Protein AF-A0A1S8TIE2-F1 (afdb_monomer)

Radius of gyration: 13.93 Å; Cα contacts (8 Å, |Δi|>4): 101; chains: 1; bounding box: 27×33×37 Å

Mean predicted aligned error: 7.01 Å

Solvent-accessible surface area (backbone atoms only — not comparable to full-atom values): 3384 Å² total; per-residue (Å²): 132,84,76,78,71,76,76,50,71,79,43,79,58,100,58,36,40,30,44,46,76,48,78,43,80,54,92,57,32,43,32,40,39,34,39,35,36,35,62,93,70,78,40,76,45,78,48,79,47,77,42,74,48,83,127

pLDDT: mean 84.55, std 14.4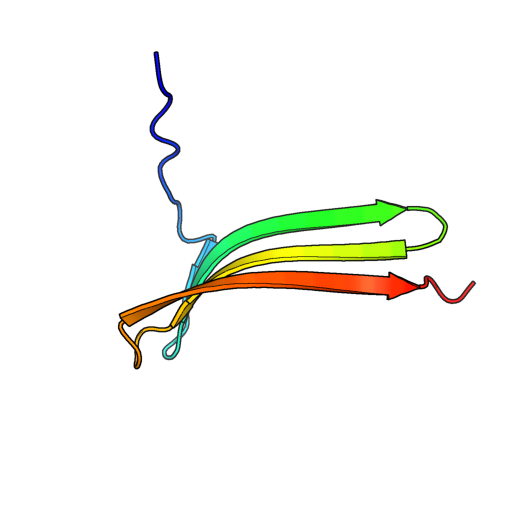, range [38.0, 94.88]

Nearest PDB structures (foldseek):
  6iwd-assembly1_A-2  TM=6.413E-01  e=7.859E-02  Homo sapiens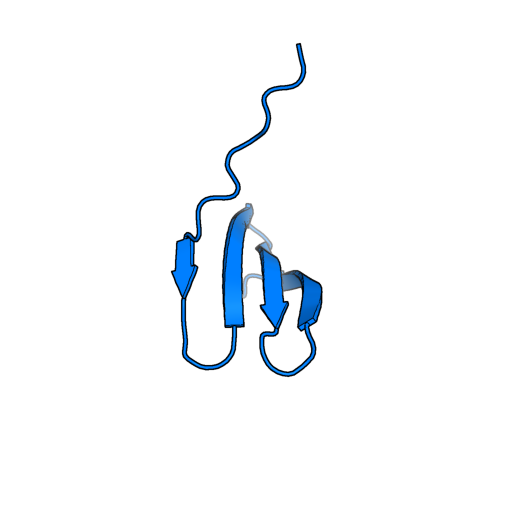
  1lar-assembly2_B  TM=7.579E-01  e=2.430E-01  Homo sapiens
  6kr4-assembly4_D  TM=7.486E-01  e=2.736E-01  Homo sapiens
  8gxe-assembly1_A  TM=6.136E-01  e=1.701E-01  Homo sapiens
  6kr4-assembly3_C  TM=7.323E-01  e=4.400E-01  Homo sapiens

Sequence (55 aa):
MAKQTETEIIKETSYCKIYSQVRIEDYYYYGCIERIEVKSKQREKIIVTLQEALM

Foldseek 3Di:
DDPPPPQDFPDDDPFKTWRDWDWDDDPFKTKIWTWMQGPVVRDIDIDIDIDTDDD

Secondary structure (DSSP, 8-state):
---------SEE-SSEEEEEEEEEE-SSEEEEEEEEEEGGGTEEEEEEEEEE---

Structure (mmCIF, N/CA/C/O backbone):
data_AF-A0A1S8TIE2-F1
#
_entry.id   AF-A0A1S8TIE2-F1
#
loop_
_atom_site.group_PDB
_atom_site.id
_atom_site.type_symbol
_atom_site.label_atom_id
_atom_site.label_alt_id
_atom_site.label_comp_id
_atom_site.label_asym_id
_atom_site.label_entity_id
_atom_site.label_seq_id
_atom_site.pdbx_PDB_ins_code
_atom_site.Cartn_x
_atom_site.Cartn_y
_atom_site.Cartn_z
_atom_site.occupancy
_atom_site.B_iso_or_equiv
_atom_site.auth_seq_id
_atom_site.auth_comp_id
_atom_site.auth_asym_id
_atom_site.auth_atom_id
_atom_site.pdbx_PDB_model_num
ATOM 1 N N . MET A 1 1 ? 11.506 25.291 8.631 1.00 38.00 1 MET A N 1
ATOM 2 C CA . MET A 1 1 ? 10.051 25.145 8.861 1.00 38.00 1 MET A CA 1
ATOM 3 C C . MET A 1 1 ? 9.649 23.782 8.332 1.00 38.00 1 MET A C 1
ATOM 5 O O . MET A 1 1 ? 9.702 23.581 7.126 1.00 38.00 1 MET A O 1
ATOM 9 N N . ALA A 1 2 ? 9.382 22.818 9.214 1.00 44.41 2 ALA A N 1
ATOM 10 C CA . ALA A 1 2 ? 8.954 21.492 8.787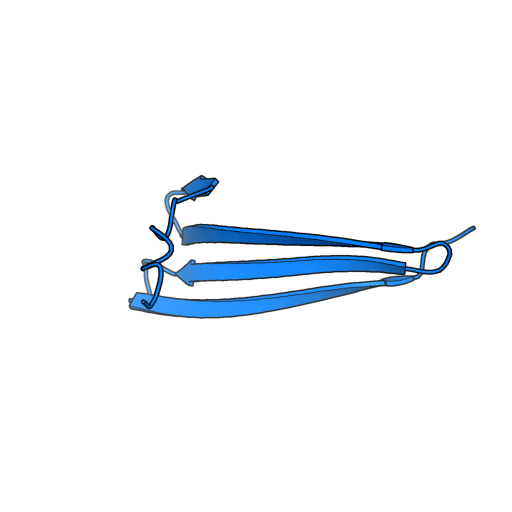 1.00 44.41 2 ALA A CA 1
ATOM 11 C C . ALA A 1 2 ? 7.544 21.624 8.200 1.00 44.41 2 ALA A C 1
ATOM 13 O O . ALA A 1 2 ? 6.604 21.924 8.932 1.00 44.41 2 ALA A O 1
ATOM 14 N N . LYS A 1 3 ? 7.402 21.455 6.881 1.00 46.03 3 LYS A N 1
ATOM 15 C CA . LYS A 1 3 ? 6.092 21.194 6.286 1.00 46.03 3 LYS A CA 1
ATOM 16 C C . LYS A 1 3 ? 5.620 19.884 6.908 1.00 46.03 3 LYS A C 1
ATOM 18 O O . LYS A 1 3 ? 6.135 18.826 6.550 1.00 46.03 3 LYS A O 1
ATOM 23 N N . GLN A 1 4 ? 4.702 19.963 7.870 1.00 49.62 4 GLN A N 1
ATOM 24 C CA . GLN A 1 4 ? 3.852 18.833 8.214 1.00 49.62 4 GLN A CA 1
ATOM 25 C C . GLN A 1 4 ? 3.148 18.476 6.913 1.00 49.62 4 GLN A C 1
ATOM 27 O O . GLN A 1 4 ? 2.276 19.200 6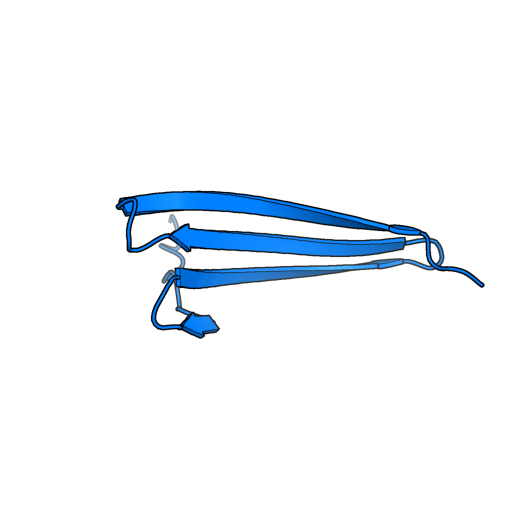.444 1.00 49.62 4 GLN A O 1
ATOM 32 N N . THR A 1 5 ? 3.670 17.458 6.239 1.00 55.88 5 THR A N 1
ATOM 33 C CA . THR A 1 5 ? 3.066 16.921 5.032 1.00 55.88 5 THR A CA 1
ATOM 34 C C . THR A 1 5 ? 1.808 16.250 5.542 1.00 55.88 5 THR A C 1
ATOM 36 O O . THR A 1 5 ? 1.873 15.180 6.153 1.00 55.88 5 THR A O 1
ATOM 39 N N . GLU A 1 6 ? 0.693 16.972 5.426 1.00 52.44 6 GLU A N 1
ATOM 40 C CA . GLU A 1 6 ? -0.642 16.438 5.638 1.00 52.44 6 GLU A CA 1
ATOM 41 C C . GLU A 1 6 ? -0.674 15.071 4.973 1.00 52.44 6 GLU A C 1
ATOM 43 O O . GLU A 1 6 ? -0.376 14.918 3.788 1.00 52.44 6 GLU A O 1
ATOM 48 N N . THR A 1 7 ? -0.863 14.052 5.803 1.00 67.88 7 THR A N 1
ATOM 49 C CA . THR A 1 7 ? -0.767 12.666 5.376 1.00 67.88 7 THR A CA 1
ATOM 50 C C . THR A 1 7 ? -2.093 12.323 4.709 1.00 67.88 7 THR A C 1
ATOM 52 O O . THR A 1 7 ? -2.953 11.678 5.303 1.00 67.88 7 THR A O 1
ATOM 55 N N . GLU A 1 8 ? -2.303 12.877 3.517 1.00 81.88 8 GLU A N 1
ATOM 56 C CA . GLU A 1 8 ? -3.519 12.693 2.737 1.00 81.88 8 GLU A CA 1
ATOM 57 C C . GLU A 1 8 ? -3.712 11.202 2.443 1.00 81.88 8 GLU A C 1
ATOM 59 O O . GLU A 1 8 ? -2.783 10.489 2.062 1.00 81.88 8 GLU A O 1
ATOM 64 N N . ILE A 1 9 ? -4.922 10.697 2.670 1.00 88.19 9 ILE A N 1
ATOM 65 C CA . ILE A 1 9 ? -5.247 9.304 2.378 1.00 88.19 9 ILE A CA 1
ATOM 66 C C . ILE A 1 9 ? -5.544 9.211 0.882 1.00 88.19 9 ILE A C 1
ATOM 68 O O . ILE A 1 9 ? -6.621 9.592 0.435 1.00 88.19 9 ILE A O 1
ATOM 72 N N . ILE A 1 10 ? -4.604 8.667 0.112 1.00 91.31 10 ILE A N 1
ATOM 73 C CA . ILE A 1 10 ? -4.768 8.479 -1.337 1.00 91.31 10 ILE A CA 1
ATOM 74 C C . ILE A 1 10 ? -5.722 7.327 -1.676 1.00 91.31 10 ILE A C 1
ATOM 76 O O . ILE A 1 10 ? -6.299 7.286 -2.761 1.00 91.31 10 ILE A O 1
ATOM 80 N N . LYS A 1 11 ? -5.884 6.360 -0.762 1.00 91.50 11 LYS A N 1
ATOM 81 C CA . LYS A 1 11 ? -6.841 5.258 -0.910 1.00 91.50 11 LYS A CA 1
ATOM 82 C C . LYS A 1 11 ? -7.224 4.676 0.441 1.00 91.50 11 LYS A C 1
ATOM 84 O O . LYS A 1 11 ? -6.362 4.359 1.256 1.00 91.50 11 LYS A O 1
ATOM 89 N N . GLU A 1 12 ? -8.514 4.443 0.645 1.00 94.19 12 GLU A N 1
ATOM 90 C CA . GLU A 1 12 ? -9.033 3.786 1.841 1.00 94.19 12 GLU A CA 1
ATOM 91 C C . GLU A 1 12 ? -9.871 2.563 1.476 1.00 94.19 12 GLU A C 1
ATOM 93 O O . GLU A 1 12 ? -10.673 2.578 0.545 1.00 94.19 12 GLU A O 1
ATOM 98 N N . THR A 1 13 ? -9.677 1.484 2.227 1.00 94.19 13 THR A N 1
ATOM 99 C CA . THR A 1 13 ? -10.495 0.271 2.158 1.00 94.19 13 THR A CA 1
ATOM 100 C C . THR A 1 13 ? -10.999 -0.088 3.554 1.00 94.19 13 THR A C 1
ATOM 102 O O . THR A 1 13 ? -10.625 0.533 4.553 1.00 94.19 13 THR A O 1
ATOM 105 N N . SER A 1 14 ? -11.821 -1.130 3.670 1.00 94.88 14 SER A N 1
ATOM 106 C CA . SER A 1 14 ? -12.209 -1.686 4.973 1.00 94.88 14 SER A CA 1
ATOM 107 C C . SER A 1 14 ? -11.016 -2.216 5.786 1.00 94.88 14 SER A C 1
ATOM 109 O O . SER A 1 14 ? -11.092 -2.253 7.012 1.00 94.88 14 SER A O 1
ATOM 111 N N . TYR A 1 15 ? -9.901 -2.573 5.138 1.00 93.81 15 TYR A N 1
ATOM 112 C CA . TYR A 1 15 ? -8.746 -3.212 5.780 1.00 93.81 15 TYR A CA 1
ATOM 113 C C . TYR A 1 15 ? -7.589 -2.255 6.070 1.00 93.81 15 TYR A C 1
ATOM 115 O O . TYR A 1 15 ? -6.917 -2.388 7.097 1.00 93.81 15 TYR A O 1
ATOM 123 N N . CYS A 1 16 ? -7.338 -1.304 5.173 1.00 93.81 16 CYS A N 1
ATOM 124 C CA . CYS A 1 16 ? -6.177 -0.427 5.253 1.00 93.81 16 CYS A CA 1
ATOM 125 C C . CYS A 1 16 ? -6.445 0.984 4.725 1.00 93.81 16 CYS A C 1
ATOM 127 O O . CYS A 1 16 ? -7.393 1.216 3.971 1.00 93.81 16 CYS A O 1
ATOM 129 N N . LYS A 1 17 ? -5.575 1.910 5.127 1.00 94.69 17 LYS A N 1
ATOM 130 C CA . LYS A 1 17 ? -5.430 3.249 4.551 1.00 94.69 17 LYS A CA 1
ATOM 131 C C . LYS A 1 17 ? -4.067 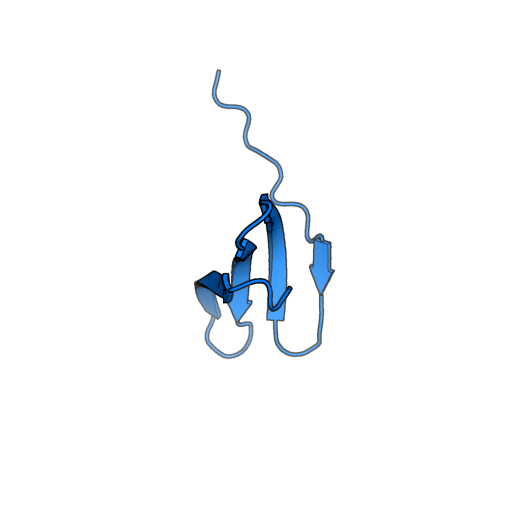3.336 3.881 1.00 94.69 17 LYS A C 1
ATOM 133 O O . LYS A 1 17 ? -3.077 2.912 4.470 1.00 94.69 17 LYS A O 1
ATOM 138 N N . ILE A 1 18 ? -4.021 3.862 2.667 1.00 93.19 18 ILE A N 1
ATOM 139 C CA . ILE A 1 18 ? -2.788 4.151 1.939 1.00 93.19 18 ILE A CA 1
ATOM 140 C C . ILE A 1 18 ? -2.594 5.662 1.960 1.00 93.19 18 ILE A C 1
ATOM 142 O O . ILE A 1 18 ? -3.503 6.409 1.602 1.00 93.19 18 ILE A O 1
ATOM 146 N N . TYR A 1 19 ? -1.414 6.087 2.390 1.00 90.06 19 TYR A N 1
ATOM 147 C CA . TYR A 1 19 ? -1.066 7.486 2.633 1.00 90.06 19 TYR A CA 1
ATOM 148 C C . TYR A 1 19 ? -0.187 8.093 1.547 1.00 90.06 19 TYR A C 1
ATOM 150 O O . TYR A 1 19 ? -0.213 9.289 1.295 1.00 90.06 19 TYR A O 1
ATOM 158 N N . SER A 1 20 ? 0.644 7.275 0.919 1.00 85.50 20 SER A N 1
ATOM 159 C CA . SER A 1 20 ? 1.512 7.719 -0.159 1.00 85.50 20 SER A CA 1
ATOM 160 C C . SER A 1 20 ? 1.814 6.553 -1.077 1.00 85.50 20 SER A C 1
ATOM 162 O O . SER A 1 20 ? 1.869 5.404 -0.635 1.00 85.50 20 SER A O 1
ATOM 164 N N . GLN A 1 21 ? 2.000 6.872 -2.352 1.00 85.88 21 GLN A N 1
ATOM 165 C CA . GLN A 1 21 ? 2.453 5.953 -3.381 1.00 85.88 21 GLN A CA 1
ATOM 166 C C . GLN A 1 21 ? 3.456 6.709 -4.252 1.00 85.88 21 GLN A C 1
ATOM 168 O O . GLN A 1 21 ? 3.106 7.706 -4.880 1.00 85.88 21 GLN A O 1
ATOM 173 N N . VAL A 1 22 ? 4.701 6.247 -4.275 1.00 87.62 22 VAL A N 1
ATOM 174 C CA . VAL A 1 22 ? 5.734 6.732 -5.195 1.00 87.62 22 VAL A CA 1
ATOM 175 C C . VAL A 1 22 ? 5.986 5.632 -6.207 1.00 87.62 22 VAL A C 1
ATOM 177 O O . VAL A 1 22 ? 6.316 4.513 -5.821 1.00 87.62 22 VAL A O 1
ATOM 180 N N . ARG A 1 23 ? 5.822 5.943 -7.492 1.00 87.88 23 ARG A N 1
ATOM 181 C CA . ARG A 1 23 ? 6.143 5.023 -8.585 1.00 87.88 23 ARG A CA 1
ATOM 182 C C . ARG A 1 23 ? 7.558 5.280 -9.069 1.00 87.88 23 ARG A C 1
ATOM 184 O O . ARG A 1 23 ? 7.994 6.426 -9.142 1.00 87.88 23 ARG A O 1
ATOM 191 N N . ILE A 1 24 ? 8.255 4.200 -9.370 1.00 88.06 24 ILE A N 1
ATOM 192 C CA . ILE A 1 24 ? 9.583 4.203 -9.963 1.00 88.06 24 ILE A CA 1
ATOM 193 C C . ILE A 1 24 ? 9.411 3.549 -11.326 1.00 88.06 24 ILE A C 1
ATOM 195 O O . ILE A 1 24 ? 8.969 2.407 -11.406 1.00 88.06 24 ILE A O 1
ATOM 199 N N . GLU A 1 25 ? 9.716 4.279 -12.386 1.00 87.56 25 GLU A N 1
ATOM 200 C CA . GLU A 1 25 ? 9.670 3.768 -13.752 1.00 87.56 25 GLU A CA 1
ATOM 201 C C . GLU A 1 25 ? 11.023 4.073 -14.387 1.00 87.56 25 GLU A C 1
ATOM 203 O O . GLU A 1 25 ? 11.437 5.229 -14.466 1.00 87.56 25 GLU A O 1
ATOM 208 N N . ASP A 1 26 ? 11.730 3.021 -14.777 1.00 86.25 26 ASP A N 1
ATOM 209 C CA . ASP A 1 26 ? 12.991 3.070 -15.506 1.00 86.25 26 ASP A CA 1
ATOM 210 C C . ASP A 1 26 ? 12.928 2.037 -16.641 1.00 86.25 26 ASP A C 1
ATOM 212 O O . ASP A 1 26 ? 12.088 1.137 -16.630 1.00 86.25 26 ASP A O 1
ATOM 216 N N . TYR A 1 27 ? 13.833 2.134 -17.611 1.00 86.12 27 TYR A N 1
ATOM 217 C CA . TYR A 1 27 ? 13.928 1.224 -18.750 1.00 86.12 27 TYR A CA 1
ATOM 218 C C . TYR A 1 27 ? 13.981 -0.251 -18.324 1.00 86.12 27 TYR A C 1
ATOM 220 O O . TYR A 1 27 ? 13.457 -1.122 -19.011 1.00 86.12 27 TYR A O 1
ATOM 22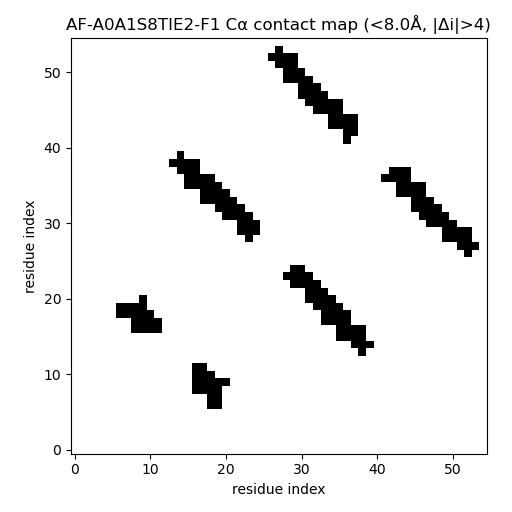8 N N . TYR A 1 28 ? 14.601 -0.524 -17.174 1.00 87.06 28 TYR A N 1
ATOM 229 C CA . TYR A 1 28 ? 14.810 -1.875 -16.662 1.00 87.06 28 TYR A CA 1
ATOM 230 C C .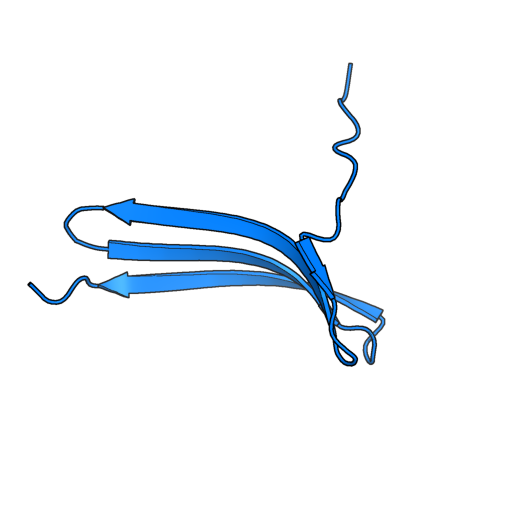 TYR A 1 28 ? 13.866 -2.265 -15.528 1.00 87.06 28 TYR A C 1
ATOM 232 O O . TYR A 1 28 ? 13.794 -3.446 -15.198 1.00 87.06 28 TYR A O 1
ATOM 240 N N . TYR A 1 29 ? 13.169 -1.313 -14.901 1.00 85.88 29 TYR A N 1
ATOM 241 C CA . TYR A 1 29 ? 12.440 -1.582 -13.665 1.00 85.88 29 TYR A CA 1
ATOM 242 C C . TYR A 1 29 ? 11.134 -0.804 -13.563 1.00 85.88 29 TYR A C 1
ATOM 244 O O . TYR A 1 29 ? 11.079 0.402 -13.791 1.00 85.88 29 TYR A O 1
ATOM 252 N N . TYR A 1 30 ? 10.115 -1.498 -13.070 1.00 89.75 30 TYR A N 1
ATOM 253 C CA . TYR A 1 30 ? 8.904 -0.911 -12.520 1.00 89.75 30 TYR A CA 1
ATOM 254 C C . TYR A 1 30 ? 8.888 -1.139 -11.012 1.00 89.75 30 TYR A C 1
ATOM 256 O O . TYR A 1 30 ? 9.041 -2.260 -10.531 1.00 89.75 30 TYR A O 1
ATOM 264 N N . GLY A 1 31 ? 8.705 -0.078 -10.240 1.00 89.62 31 GLY A N 1
ATOM 265 C CA . GLY A 1 31 ? 8.707 -0.134 -8.788 1.00 89.62 31 GLY A CA 1
ATOM 266 C C . GLY A 1 31 ? 7.663 0.767 -8.150 1.00 89.62 31 GLY A C 1
ATOM 267 O O . GLY A 1 31 ? 7.115 1.681 -8.765 1.00 89.62 31 GLY A O 1
ATOM 268 N N . CYS A 1 32 ? 7.374 0.492 -6.884 1.00 91.19 32 CYS A N 1
ATOM 269 C CA . CYS A 1 32 ? 6.388 1.218 -6.104 1.00 91.19 32 CYS A CA 1
ATOM 270 C C . CYS A 1 32 ? 6.768 1.226 -4.619 1.00 91.19 32 CYS A C 1
ATOM 272 O O . CYS A 1 32 ? 7.081 0.178 -4.055 1.00 91.19 32 CYS A O 1
ATOM 274 N N . ILE A 1 3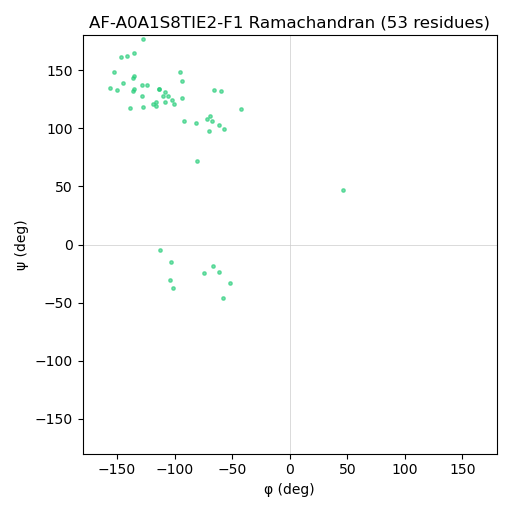3 ? 6.711 2.394 -3.979 1.00 91.25 33 ILE A N 1
ATOM 275 C CA . ILE A 1 33 ? 6.889 2.565 -2.532 1.00 91.25 33 ILE A CA 1
ATOM 276 C C . ILE A 1 33 ? 5.584 3.096 -1.947 1.00 91.25 33 ILE A C 1
ATOM 278 O O . ILE A 1 33 ? 5.115 4.159 -2.354 1.00 91.25 33 ILE A O 1
ATOM 282 N N . GLU A 1 34 ? 5.015 2.383 -0.977 1.00 92.62 34 GLU A N 1
ATOM 283 C CA . GLU A 1 34 ? 3.727 2.718 -0.367 1.00 92.62 34 GLU A CA 1
ATOM 284 C C . GLU A 1 34 ? 3.813 2.776 1.158 1.00 92.62 34 GLU A C 1
ATOM 286 O O . GLU A 1 34 ? 4.386 1.882 1.784 1.00 92.62 34 GLU A O 1
ATOM 291 N N . ARG A 1 35 ? 3.186 3.789 1.773 1.00 93.62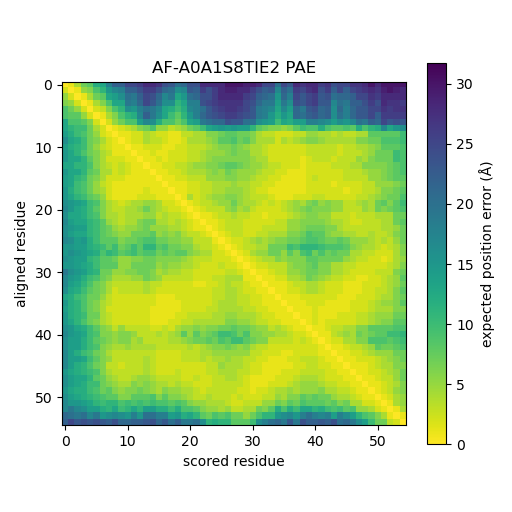 35 ARG A N 1
ATOM 292 C CA . ARG A 1 35 ? 2.930 3.823 3.224 1.00 93.62 35 ARG A CA 1
ATOM 293 C C . ARG A 1 35 ? 1.487 3.415 3.492 1.00 93.62 35 ARG A C 1
ATOM 295 O O . ARG A 1 35 ? 0.556 4.074 3.030 1.00 93.62 35 ARG A O 1
ATOM 302 N N . ILE A 1 36 ? 1.311 2.349 4.266 1.00 93.88 36 ILE A N 1
ATOM 303 C CA . ILE A 1 36 ? 0.017 1.709 4.508 1.00 93.88 36 ILE A CA 1
ATOM 304 C C . ILE A 1 36 ? -0.217 1.562 6.011 1.00 93.88 36 ILE A C 1
ATOM 306 O O . ILE A 1 36 ? 0.599 0.962 6.705 1.00 93.88 36 ILE A O 1
ATOM 310 N N . GLU A 1 37 ? -1.359 2.017 6.518 1.00 94.62 37 GLU A N 1
ATOM 311 C CA . GLU A 1 37 ? -1.865 1.629 7.839 1.00 94.62 37 GLU A CA 1
ATOM 312 C C . GLU A 1 37 ? -2.820 0.448 7.717 1.00 94.62 37 GLU A C 1
ATOM 314 O O . GLU A 1 37 ? -3.822 0.492 7.003 1.00 94.62 37 GLU A O 1
ATOM 319 N N . VAL A 1 38 ? -2.538 -0.605 8.477 1.00 94.81 38 VAL A N 1
ATOM 320 C CA . VAL A 1 38 ? -3.397 -1.775 8.633 1.00 94.81 38 VAL A CA 1
ATOM 321 C C . VAL A 1 38 ? -4.309 -1.557 9.838 1.00 94.81 38 VAL A C 1
ATOM 323 O O . VAL A 1 38 ? -3.871 -1.684 10.986 1.00 94.81 38 VAL A O 1
ATOM 326 N N . LYS A 1 39 ? -5.596 -1.292 9.580 1.00 93.44 39 LYS A N 1
ATOM 327 C CA . LYS A 1 39 ? -6.590 -0.918 10.605 1.00 93.44 39 LYS A CA 1
ATOM 328 C C . LYS A 1 39 ? -6.722 -1.976 11.699 1.00 93.44 39 LYS A C 1
ATOM 330 O O . LYS A 1 39 ? -6.683 -1.668 12.884 1.00 93.44 39 LYS A O 1
ATOM 335 N N . SER A 1 40 ? -6.806 -3.247 11.302 1.00 91.88 40 SER A N 1
ATOM 336 C CA . SER A 1 40 ? -7.010 -4.376 12.225 1.00 91.88 40 SER A CA 1
ATOM 337 C C . SER A 1 40 ? -5.841 -4.624 13.179 1.00 91.88 40 SER A C 1
ATOM 339 O O . SER A 1 40 ? -6.000 -5.317 14.182 1.00 91.88 40 SER A O 1
ATOM 341 N N . LYS A 1 41 ? -4.655 -4.102 12.858 1.00 92.25 41 LYS A N 1
ATOM 342 C CA . LYS A 1 41 ? -3.442 -4.269 13.663 1.00 92.25 41 LYS A CA 1
ATOM 343 C C . LYS A 1 41 ? -2.966 -2.963 14.287 1.00 92.25 41 LYS A C 1
ATOM 345 O O . LYS A 1 41 ? -1.998 -3.027 15.037 1.00 92.25 41 LYS A O 1
ATOM 350 N N . GLN A 1 42 ? -3.616 -1.834 13.977 1.00 89.44 42 GLN A N 1
ATOM 351 C CA . GLN A 1 42 ? -3.202 -0.483 14.374 1.00 89.44 42 GLN A CA 1
ATOM 352 C C . GLN A 1 42 ? -1.703 -0.260 14.125 1.00 89.44 42 GLN A C 1
ATOM 354 O O . GLN A 1 42 ? -0.951 0.147 15.007 1.00 89.44 42 GLN A O 1
ATOM 359 N N . ARG A 1 43 ? -1.240 -0.646 12.931 1.00 92.56 43 ARG A N 1
ATOM 360 C CA . ARG A 1 43 ? 0.179 -0.604 12.565 1.00 92.56 43 ARG A CA 1
ATOM 361 C C . ARG A 1 43 ? 0.363 -0.054 11.174 1.00 92.56 43 ARG A C 1
ATOM 363 O O . ARG A 1 43 ? -0.384 -0.401 10.262 1.00 92.56 43 ARG A O 1
ATOM 370 N N . GLU A 1 44 ? 1.431 0.705 11.017 1.00 92.00 44 GLU A N 1
ATOM 371 C CA . GLU A 1 44 ? 1.896 1.173 9.724 1.00 92.00 44 GLU A CA 1
ATOM 372 C C . GLU A 1 44 ? 2.972 0.252 9.152 1.00 92.00 44 GLU A C 1
ATOM 374 O O . GLU A 1 44 ? 3.757 -0.362 9.880 1.00 92.00 44 GLU A O 1
ATOM 379 N N . LYS A 1 45 ? 2.997 0.154 7.826 1.00 92.38 45 LYS A N 1
ATOM 380 C CA . LYS A 1 45 ? 4.013 -0.542 7.048 1.00 92.38 45 LYS A CA 1
ATOM 381 C C . LYS A 1 45 ? 4.432 0.322 5.872 1.00 92.38 45 LYS A C 1
ATOM 383 O O . LYS A 1 45 ? 3.607 1.005 5.270 1.00 92.38 45 LYS A O 1
ATOM 388 N N . ILE A 1 46 ? 5.709 0.226 5.530 1.00 92.38 46 ILE A N 1
ATOM 389 C CA . ILE A 1 46 ? 6.229 0.689 4.250 1.00 92.38 46 ILE A CA 1
ATOM 390 C C . ILE A 1 46 ? 6.428 -0.555 3.392 1.00 92.38 46 ILE A C 1
ATOM 392 O O . ILE A 1 46 ? 7.093 -1.498 3.824 1.00 92.38 46 ILE A O 1
ATOM 396 N N . ILE A 1 47 ? 5.810 -0.578 2.217 1.00 92.12 47 ILE A N 1
ATOM 397 C CA . ILE A 1 47 ? 5.983 -1.645 1.232 1.00 92.12 47 ILE A CA 1
ATOM 398 C C . ILE A 1 47 ? 6.802 -1.084 0.080 1.00 92.12 47 ILE A C 1
ATOM 400 O O . ILE A 1 47 ? 6.500 -0.008 -0.428 1.00 92.12 47 ILE A O 1
ATOM 404 N N . VAL A 1 48 ? 7.833 -1.825 -0.319 1.00 91.19 48 VAL A N 1
ATOM 405 C CA . VAL A 1 48 ? 8.647 -1.536 -1.500 1.00 91.19 48 VAL A CA 1
ATOM 406 C C . VAL A 1 48 ? 8.508 -2.716 -2.446 1.00 91.19 48 VAL A C 1
ATOM 408 O O . VAL A 1 48 ? 8.820 -3.846 -2.077 1.00 91.19 48 VAL A O 1
ATOM 411 N N . THR A 1 49 ? 8.018 -2.448 -3.650 1.00 90.88 49 THR A N 1
ATOM 412 C CA . THR A 1 49 ? 7.920 -3.422 -4.738 1.00 90.88 49 THR A CA 1
ATOM 413 C C . THR A 1 49 ? 8.861 -2.984 -5.845 1.00 90.88 49 THR A C 1
ATOM 415 O O . THR A 1 49 ? 8.878 -1.807 -6.200 1.00 90.88 49 THR A O 1
ATOM 418 N N . LEU A 1 50 ? 9.641 -3.917 -6.381 1.00 91.44 50 LEU A N 1
ATOM 419 C CA . LEU A 1 50 ? 10.500 -3.706 -7.538 1.00 91.44 50 LEU A CA 1
ATOM 420 C C . LEU A 1 50 ? 10.349 -4.918 -8.454 1.00 91.44 50 LEU A C 1
ATOM 422 O O . LEU A 1 50 ? 10.398 -6.054 -7.985 1.00 91.44 50 LEU A O 1
ATOM 426 N N . GLN A 1 51 ? 10.144 -4.670 -9.737 1.00 89.19 51 GLN A N 1
ATOM 427 C CA . GLN A 1 51 ? 9.951 -5.682 -10.759 1.00 89.19 51 GLN A CA 1
ATOM 428 C C . GLN A 1 51 ? 10.793 -5.315 -11.979 1.00 89.19 51 GLN A C 1
ATOM 430 O O . GLN A 1 51 ? 10.793 -4.163 -12.404 1.00 89.19 51 GLN A O 1
ATOM 435 N N . GLU A 1 52 ? 11.511 -6.288 -12.535 1.00 87.69 52 GLU A N 1
ATOM 436 C CA . GLU A 1 52 ? 12.220 -6.116 -13.805 1.00 87.69 52 GLU A CA 1
ATOM 437 C C . GLU A 1 52 ? 11.212 -5.918 -14.944 1.00 87.69 52 GLU A C 1
ATOM 439 O O . GLU A 1 52 ? 10.219 -6.644 -15.057 1.00 87.69 52 GLU A O 1
ATOM 444 N N . ALA A 1 53 ? 11.462 -4.918 -15.784 1.00 81.44 53 ALA A N 1
ATOM 445 C CA . ALA A 1 53 ? 10.724 -4.708 -17.014 1.00 81.44 53 ALA A CA 1
ATOM 446 C C . ALA A 1 53 ? 11.139 -5.798 -18.016 1.00 81.44 53 ALA A C 1
ATOM 448 O O . ALA A 1 53 ? 12.260 -5.795 -18.524 1.00 81.44 53 ALA A O 1
ATOM 449 N N . LEU A 1 54 ? 10.248 -6.757 -18.280 1.00 74.31 54 LEU A N 1
ATOM 450 C CA . LEU A 1 54 ? 10.405 -7.679 -19.406 1.00 74.31 54 LEU A CA 1
ATOM 451 C C . LEU A 1 54 ? 10.246 -6.865 -20.696 1.00 74.31 54 LEU A C 1
ATOM 453 O O . LEU A 1 54 ? 9.136 -6.428 -21.004 1.00 74.31 54 LEU A O 1
ATOM 457 N N . MET A 1 55 ? 11.366 -6.623 -21.383 1.00 60.62 55 MET A N 1
ATOM 458 C CA . MET A 1 55 ? 11.391 -6.094 -22.752 1.00 60.62 55 MET A CA 1
ATOM 459 C C . MET A 1 55 ? 10.706 -7.045 -23.731 1.00 60.62 55 MET A C 1
ATOM 461 O O . MET A 1 55 ? 10.904 -8.275 -23.590 1.00 60.62 55 MET A O 1
#